Protein AF-D7MYC4-F1 (afdb_monomer_lite)

Radius of gyration: 18.47 Å; chains: 1; bounding box: 38×37×48 Å

pLDDT: mean 86.88, std 13.51, range [48.06, 98.62]

Structure (mmCIF, N/CA/C/O backbone):
data_AF-D7MYC4-F1
#
_entry.id   AF-D7MYC4-F1
#
loop_
_atom_site.group_PDB
_atom_site.id
_atom_site.type_symbol
_atom_site.label_atom_id
_atom_site.label_alt_id
_atom_site.label_comp_id
_atom_site.label_asym_id
_atom_site.label_entity_id
_atom_site.label_seq_id
_atom_site.pdbx_PDB_ins_code
_atom_site.Cartn_x
_atom_site.Cartn_y
_atom_site.Cartn_z
_atom_site.occupancy
_atom_site.B_iso_or_equiv
_atom_site.auth_seq_id
_atom_site.auth_comp_id
_atom_site.auth_asym_id
_atom_site.auth_atom_id
_atom_site.pdbx_PDB_model_num
ATOM 1 N N . MET A 1 1 ? 6.677 -5.898 -6.910 1.00 75.00 1 MET A N 1
ATOM 2 C CA . MET A 1 1 ? 7.444 -5.888 -8.179 1.00 75.00 1 MET A CA 1
ATOM 3 C C . MET A 1 1 ? 8.631 -4.966 -8.037 1.00 75.00 1 MET A C 1
ATOM 5 O O . MET A 1 1 ? 8.446 -3.902 -7.463 1.00 75.00 1 MET A O 1
ATOM 9 N N . THR A 1 2 ? 9.804 -5.373 -8.510 1.00 82.50 2 THR A N 1
ATOM 10 C CA . THR A 1 2 ? 11.066 -4.617 -8.425 1.00 82.50 2 THR A CA 1
ATOM 11 C C . THR A 1 2 ? 11.301 -3.872 -9.743 1.00 82.50 2 THR A C 1
ATOM 13 O O . THR A 1 2 ? 10.980 -4.454 -10.781 1.00 82.50 2 THR A O 1
ATOM 16 N N . PRO A 1 3 ? 11.818 -2.630 -9.739 1.00 86.38 3 PRO A N 1
ATOM 17 C CA . PRO A 1 3 ? 12.208 -1.959 -10.980 1.00 86.38 3 PRO A CA 1
ATOM 18 C C . PRO A 1 3 ? 13.280 -2.745 -11.755 1.00 86.38 3 PRO A C 1
ATOM 20 O O . PRO A 1 3 ? 13.953 -3.603 -11.172 1.00 86.38 3 PRO A O 1
ATOM 23 N N . PHE A 1 4 ? 13.427 -2.465 -13.049 1.00 86.94 4 PHE A N 1
ATOM 24 C CA . PHE A 1 4 ? 14.512 -2.978 -13.889 1.00 86.94 4 PHE A CA 1
ATOM 25 C C . PHE A 1 4 ? 15.838 -2.307 -13.542 1.00 86.94 4 PHE A C 1
ATOM 27 O O . PHE A 1 4 ? 16.811 -2.993 -13.229 1.00 86.94 4 PHE A O 1
ATOM 34 N N . SER A 1 5 ? 15.870 -0.970 -13.536 1.00 80.50 5 SER A N 1
ATOM 35 C CA . SER A 1 5 ? 17.063 -0.200 -13.184 1.00 80.50 5 SER A CA 1
ATOM 36 C C . SER A 1 5 ? 16.707 0.954 -12.249 1.00 80.50 5 SER A C 1
ATOM 38 O O . SER A 1 5 ? 16.047 1.906 -12.666 1.00 80.50 5 SER A O 1
ATOM 40 N N . PRO A 1 6 ? 17.205 0.950 -10.998 1.00 67.44 6 PRO A N 1
ATOM 41 C CA . PRO A 1 6 ? 17.008 2.063 -10.069 1.00 67.44 6 PRO A CA 1
ATOM 42 C C . PRO A 1 6 ? 17.530 3.409 -10.596 1.00 67.44 6 PRO A C 1
ATOM 44 O O . PRO A 1 6 ? 17.078 4.455 -10.143 1.00 67.44 6 PRO A O 1
ATOM 47 N N . ASN A 1 7 ? 18.465 3.379 -11.553 1.00 76.19 7 ASN A N 1
ATOM 48 C CA . ASN A 1 7 ? 19.154 4.560 -12.073 1.00 76.19 7 ASN A CA 1
ATOM 49 C C . ASN A 1 7 ? 18.641 4.993 -13.459 1.00 76.19 7 ASN A C 1
ATOM 51 O O . ASN A 1 7 ? 19.248 5.862 -14.080 1.00 76.19 7 ASN A O 1
ATOM 55 N N . GLY A 1 8 ? 17.572 4.372 -13.978 1.00 75.06 8 GLY A N 1
ATOM 56 C CA . GLY A 1 8 ? 17.022 4.695 -15.302 1.00 75.06 8 GLY A CA 1
ATOM 57 C C . GLY A 1 8 ? 17.926 4.296 -16.473 1.00 75.06 8 GLY A C 1
ATOM 58 O O . GLY A 1 8 ? 17.820 4.850 -17.563 1.00 75.06 8 GLY A O 1
ATOM 59 N N . SER A 1 9 ? 18.834 3.342 -16.259 1.00 86.25 9 SER A N 1
ATOM 60 C CA . SER A 1 9 ? 19.741 2.835 -17.297 1.00 86.25 9 SER A CA 1
ATOM 61 C C . SER A 1 9 ? 19.119 1.731 -18.165 1.00 86.25 9 SER A C 1
ATOM 63 O O . SER A 1 9 ? 19.858 1.017 -18.841 1.00 86.25 9 SER A O 1
ATOM 65 N N . GLY A 1 10 ? 17.800 1.527 -18.084 1.00 86.56 10 GLY A N 1
ATOM 66 C CA . GLY A 1 10 ? 17.078 0.533 -18.874 1.00 86.56 10 GLY A CA 1
ATOM 67 C C . GLY A 1 10 ? 16.797 1.004 -20.301 1.00 86.56 10 GLY A C 1
ATOM 68 O O . GLY A 1 10 ? 17.034 2.158 -20.671 1.00 86.56 10 GLY A O 1
ATOM 69 N N . SER A 1 11 ? 16.257 0.102 -21.111 1.00 90.81 11 SER A N 1
ATOM 70 C CA . SER A 1 11 ? 15.655 0.406 -22.407 1.00 90.81 11 SER A CA 1
ATOM 71 C C . SER A 1 11 ? 14.406 1.297 -22.253 1.00 90.81 11 SER A C 1
ATOM 73 O O . SER A 1 11 ? 13.832 1.393 -21.164 1.00 90.81 11 SER A O 1
ATOM 75 N N . PRO A 1 12 ? 13.930 1.961 -23.325 1.00 89.25 12 PRO A N 1
ATOM 76 C CA . PRO A 1 12 ? 12.744 2.815 -23.236 1.00 89.25 12 PRO A CA 1
ATOM 77 C C . PRO A 1 12 ? 11.482 2.116 -22.678 1.00 89.25 12 PRO A C 1
ATOM 79 O O . PRO A 1 12 ? 10.819 2.725 -21.835 1.00 89.25 12 PRO A O 1
ATOM 82 N N . PRO A 1 13 ? 11.146 0.862 -23.060 1.00 90.19 13 PRO A N 1
ATOM 83 C CA . PRO A 1 13 ? 10.037 0.121 -22.448 1.00 90.19 13 PRO A CA 1
ATOM 84 C C . PRO A 1 13 ? 10.229 -0.144 -20.948 1.00 90.19 13 PRO A C 1
ATOM 86 O O . PRO A 1 13 ? 9.288 0.012 -20.171 1.00 90.19 13 PRO A O 1
ATOM 89 N N . GLU A 1 14 ? 11.446 -0.494 -20.527 1.00 91.94 14 GLU A N 1
ATOM 90 C CA . GLU A 1 14 ? 11.771 -0.762 -19.119 1.00 91.94 14 GLU A CA 1
ATOM 91 C C . GLU A 1 14 ? 11.681 0.509 -18.268 1.00 91.94 14 GLU A C 1
ATOM 93 O O . GLU A 1 14 ? 11.058 0.498 -17.210 1.00 91.94 14 GLU A O 1
ATOM 98 N N . ASN A 1 15 ? 12.224 1.631 -18.750 1.00 90.69 15 ASN A N 1
ATOM 99 C CA . ASN A 1 15 ? 12.150 2.913 -18.043 1.00 90.69 15 ASN A CA 1
ATOM 100 C C . ASN A 1 15 ? 10.702 3.418 -17.926 1.00 90.69 15 ASN A C 1
ATOM 102 O O . ASN A 1 15 ? 10.316 3.983 -16.901 1.00 90.69 15 ASN A O 1
ATOM 106 N N . LEU A 1 16 ? 9.882 3.198 -18.959 1.00 90.81 16 LEU A N 1
ATOM 107 C CA . LEU A 1 16 ? 8.452 3.504 -18.928 1.00 90.81 16 LEU A CA 1
ATOM 108 C C . LEU A 1 16 ? 7.722 2.650 -17.883 1.00 90.81 16 LEU A C 1
ATOM 110 O O . LEU A 1 16 ? 6.936 3.177 -17.091 1.00 90.81 16 LEU A O 1
ATOM 114 N N . PHE A 1 17 ? 8.003 1.346 -17.861 1.00 91.81 17 PHE A N 1
ATOM 115 C CA . PHE A 1 17 ? 7.477 0.434 -16.852 1.00 91.81 17 PHE A CA 1
ATOM 116 C C . PHE A 1 17 ? 7.885 0.865 -15.438 1.00 91.81 17 PHE A C 1
ATOM 118 O O . PHE A 1 17 ? 7.022 0.993 -14.568 1.00 91.81 17 PHE A O 1
ATOM 125 N N . ASP A 1 18 ? 9.169 1.151 -15.214 1.00 92.31 18 ASP A N 1
ATOM 126 C CA . ASP A 1 18 ? 9.695 1.580 -13.918 1.00 92.31 18 ASP A CA 1
ATOM 127 C C . ASP A 1 18 ? 9.042 2.886 -13.454 1.00 92.31 18 ASP A C 1
ATOM 129 O O . ASP A 1 18 ? 8.609 2.981 -12.304 1.00 92.31 18 ASP A O 1
ATOM 133 N N . GLY A 1 19 ? 8.867 3.864 -14.347 1.00 90.81 19 GLY A N 1
ATOM 134 C CA . GLY A 1 19 ? 8.158 5.108 -14.040 1.00 90.81 19 GLY A CA 1
ATOM 135 C C . GLY A 1 19 ? 6.706 4.877 -13.604 1.00 90.81 19 GLY A C 1
ATOM 136 O O . GLY A 1 19 ? 6.257 5.429 -12.594 1.00 90.81 19 GLY A O 1
ATOM 137 N N . MET A 1 20 ? 5.973 4.014 -14.313 1.00 91.06 20 MET A N 1
ATOM 138 C CA . MET A 1 20 ? 4.590 3.662 -13.963 1.00 91.06 20 MET A CA 1
ATOM 139 C C . MET A 1 20 ? 4.507 2.871 -12.653 1.00 91.06 20 MET A C 1
ATOM 141 O O . MET A 1 20 ? 3.629 3.131 -11.825 1.00 91.06 20 MET A O 1
ATOM 145 N N . LEU A 1 21 ? 5.449 1.954 -12.427 1.00 91.31 21 LEU A N 1
ATOM 146 C CA . LEU A 1 21 ? 5.579 1.213 -11.177 1.00 91.31 21 LEU A CA 1
ATOM 147 C C . LEU A 1 21 ? 5.822 2.163 -9.999 1.00 91.31 21 LEU A C 1
ATOM 149 O O . LEU A 1 21 ? 5.165 2.024 -8.966 1.00 91.31 21 LEU A O 1
ATOM 153 N N . MET A 1 22 ? 6.729 3.132 -10.139 1.00 90.31 22 MET A N 1
ATOM 154 C CA . MET A 1 22 ? 7.016 4.107 -9.082 1.00 90.31 22 MET A CA 1
ATOM 155 C C . MET A 1 22 ? 5.823 5.017 -8.804 1.00 90.31 22 MET A C 1
ATOM 157 O O . MET A 1 22 ? 5.504 5.255 -7.640 1.00 90.31 22 MET A O 1
ATOM 161 N N . LYS A 1 23 ? 5.095 5.445 -9.842 1.00 91.62 23 LYS A N 1
ATOM 162 C CA . LYS A 1 23 ? 3.849 6.204 -9.673 1.00 91.62 23 LYS A CA 1
ATOM 163 C C . LYS A 1 23 ? 2.808 5.415 -8.873 1.00 91.62 23 LYS A C 1
ATOM 165 O O . LYS A 1 23 ? 2.235 5.949 -7.928 1.00 91.62 23 LYS A O 1
ATOM 170 N N . GLY A 1 24 ? 2.595 4.141 -9.210 1.00 92.06 24 GLY A N 1
ATOM 171 C CA . GLY A 1 24 ? 1.684 3.269 -8.462 1.00 92.06 24 GLY A CA 1
ATOM 172 C C . GLY A 1 24 ? 2.139 3.046 -7.017 1.00 92.06 24 GLY A C 1
ATOM 173 O O . GLY A 1 24 ? 1.338 3.151 -6.090 1.00 92.06 24 GLY A O 1
ATOM 174 N N . ARG A 1 25 ? 3.439 2.804 -6.806 1.00 91.81 25 ARG A N 1
ATOM 175 C CA . ARG A 1 25 ? 4.027 2.660 -5.467 1.00 91.81 25 ARG A CA 1
ATOM 176 C C . ARG A 1 25 ? 3.829 3.906 -4.610 1.00 91.81 25 ARG A C 1
ATOM 178 O O . ARG A 1 25 ? 3.490 3.752 -3.445 1.00 91.81 25 ARG A O 1
ATOM 185 N N . SER A 1 26 ? 3.996 5.104 -5.173 1.00 91.12 26 SER A N 1
ATOM 186 C CA . SER A 1 26 ? 3.814 6.364 -4.440 1.00 91.12 26 SER A CA 1
ATOM 187 C C . SER A 1 26 ? 2.420 6.456 -3.818 1.00 91.12 26 SER A C 1
ATOM 189 O O . SER A 1 26 ? 2.307 6.744 -2.632 1.00 91.12 26 SER A O 1
ATOM 191 N N . VAL A 1 27 ? 1.375 6.126 -4.585 1.00 93.88 27 VAL A N 1
ATOM 192 C CA . VAL A 1 27 ? -0.019 6.137 -4.103 1.00 93.88 27 VAL A CA 1
ATOM 193 C C . VAL A 1 27 ? -0.224 5.125 -2.972 1.00 93.88 27 VAL A C 1
ATOM 195 O O . VAL A 1 27 ? -0.883 5.417 -1.978 1.00 93.88 27 VAL A O 1
ATOM 198 N N . VAL A 1 28 ? 0.357 3.929 -3.100 1.00 93.44 28 VAL A N 1
ATOM 199 C CA . VAL A 1 28 ? 0.247 2.882 -2.071 1.00 93.44 28 VAL A CA 1
ATOM 200 C C . VAL A 1 28 ? 0.969 3.286 -0.784 1.00 93.44 28 VAL A C 1
ATOM 202 O O . VAL A 1 28 ? 0.420 3.107 0.300 1.00 93.44 28 VAL A O 1
ATOM 205 N N . VAL A 1 29 ? 2.179 3.841 -0.890 1.00 92.50 29 VAL A N 1
ATOM 206 C CA . VAL A 1 29 ? 2.961 4.319 0.262 1.00 92.50 29 VAL A CA 1
ATOM 207 C C . VAL A 1 29 ? 2.214 5.429 0.994 1.00 92.50 29 VAL A C 1
ATOM 209 O O . VAL A 1 29 ? 2.098 5.381 2.216 1.00 92.50 29 VAL A O 1
ATOM 212 N N . GLU A 1 30 ? 1.649 6.383 0.257 1.00 93.69 30 GLU A N 1
ATOM 213 C CA . GLU A 1 30 ? 0.839 7.464 0.817 1.00 93.69 30 GLU A CA 1
ATOM 214 C C . GLU A 1 30 ? -0.403 6.932 1.549 1.00 93.69 30 GLU A C 1
ATOM 216 O O . GLU A 1 30 ? -0.634 7.280 2.708 1.00 93.69 30 GLU A O 1
ATOM 221 N N . ALA A 1 31 ? -1.148 6.008 0.934 1.00 94.94 31 ALA A N 1
ATOM 222 C CA . ALA A 1 31 ? -2.319 5.388 1.554 1.00 94.94 31 ALA A CA 1
ATOM 223 C C . ALA A 1 31 ? -1.971 4.624 2.846 1.00 94.94 31 ALA A C 1
ATOM 225 O O . ALA A 1 31 ? -2.692 4.713 3.845 1.00 94.94 31 ALA A O 1
ATOM 226 N N . ILE A 1 32 ? -0.849 3.896 2.859 1.00 95.31 32 ILE A N 1
ATOM 227 C CA . ILE A 1 32 ? -0.352 3.214 4.063 1.00 95.31 32 ILE A CA 1
ATOM 228 C C . ILE A 1 32 ? 0.039 4.237 5.136 1.00 95.31 32 ILE A C 1
ATOM 230 O O . ILE A 1 32 ? -0.308 4.049 6.304 1.00 95.31 32 ILE A O 1
ATOM 234 N N . GLY A 1 33 ? 0.706 5.329 4.757 1.00 95.75 33 GLY A N 1
ATOM 235 C CA . GLY A 1 33 ? 1.064 6.416 5.668 1.00 95.75 33 GLY A CA 1
ATOM 236 C C . GLY A 1 33 ? -0.162 7.073 6.309 1.00 95.75 33 GLY A C 1
ATOM 237 O O . GLY A 1 33 ? -0.181 7.293 7.520 1.00 95.75 33 GLY A O 1
ATOM 238 N N . LEU A 1 34 ? -1.235 7.301 5.547 1.00 97.12 34 LEU A N 1
ATOM 239 C CA . LEU A 1 34 ? -2.510 7.803 6.079 1.00 97.12 34 LEU A CA 1
ATOM 240 C C . LEU A 1 34 ? -3.159 6.822 7.062 1.00 97.12 34 LEU A C 1
ATOM 242 O O . LEU A 1 34 ? -3.642 7.225 8.124 1.00 97.12 34 LEU A O 1
ATOM 246 N N . LEU A 1 35 ? -3.162 5.526 6.739 1.00 97.75 35 LEU A N 1
ATOM 247 C CA . LEU A 1 35 ? -3.684 4.495 7.635 1.00 97.75 35 LEU A CA 1
ATOM 248 C C . LEU A 1 35 ? -2.876 4.414 8.935 1.00 97.75 35 LEU A C 1
ATOM 250 O O . LEU A 1 35 ? -3.475 4.352 10.006 1.00 97.75 35 LEU A O 1
ATOM 254 N N . LYS A 1 36 ? -1.542 4.464 8.864 1.00 96.75 36 LYS A N 1
ATOM 255 C CA . LYS A 1 36 ? -0.655 4.482 10.039 1.00 96.75 36 LYS A CA 1
ATOM 256 C C . LYS A 1 36 ? -0.807 5.749 10.878 1.00 96.75 36 LYS A C 1
ATOM 258 O O . LYS A 1 36 ? -0.731 5.675 12.104 1.00 96.75 36 LYS A O 1
ATOM 263 N N . ALA A 1 37 ? -1.037 6.899 10.249 1.00 97.00 37 ALA A N 1
ATOM 264 C CA . ALA A 1 37 ? -1.305 8.147 10.955 1.00 97.00 37 ALA A CA 1
ATOM 265 C C . ALA A 1 37 ? -2.629 8.091 11.722 1.00 97.00 37 ALA A C 1
ATOM 267 O O . ALA A 1 37 ? -2.688 8.447 12.900 1.00 97.00 37 ALA A O 1
ATOM 268 N N . ARG A 1 38 ? -3.687 7.599 11.066 1.00 97.94 38 ARG A N 1
ATOM 269 C CA . ARG A 1 38 ? -5.024 7.491 11.660 1.00 97.94 38 ARG A CA 1
ATOM 270 C C . ARG A 1 38 ? -5.083 6.407 12.739 1.00 97.94 38 ARG A C 1
ATOM 272 O O . ARG A 1 38 ? -5.678 6.612 13.794 1.00 97.94 38 ARG A O 1
ATOM 279 N N . TRP A 1 39 ? -4.450 5.262 12.492 1.00 97.75 39 TRP A N 1
ATOM 280 C CA . TRP A 1 39 ? -4.526 4.071 13.333 1.00 97.75 39 TRP A CA 1
ATOM 281 C C . TRP A 1 39 ? -3.137 3.686 13.847 1.00 97.75 39 TRP A C 1
ATOM 283 O O . TRP A 1 39 ? -2.421 2.906 13.221 1.00 97.75 39 TRP A O 1
ATOM 293 N N . LYS A 1 40 ? -2.769 4.172 15.039 1.00 95.69 40 LYS A N 1
ATOM 294 C CA . LYS A 1 40 ? -1.448 3.909 15.649 1.00 95.69 40 LYS A CA 1
ATOM 295 C C . LYS A 1 40 ? -1.110 2.419 15.810 1.00 95.69 40 LYS A C 1
ATOM 297 O O . LYS A 1 40 ? 0.063 2.066 15.813 1.00 95.69 40 LYS A O 1
ATOM 302 N N . ILE A 1 41 ? -2.112 1.535 15.872 1.00 96.31 41 ILE A N 1
ATOM 303 C CA . ILE A 1 41 ? -1.908 0.074 15.867 1.00 96.31 41 ILE A CA 1
ATOM 304 C C . ILE A 1 41 ? -1.172 -0.421 14.611 1.00 96.31 41 ILE A C 1
ATOM 306 O O . ILE A 1 41 ? -0.506 -1.445 14.657 1.00 96.31 41 ILE A O 1
ATOM 310 N N . LEU A 1 42 ? -1.249 0.305 13.494 1.00 96.31 42 LEU A N 1
ATOM 311 C CA . LEU A 1 42 ? -0.537 -0.038 12.262 1.00 96.31 42 LEU A CA 1
ATOM 312 C C . LEU A 1 42 ? 0.914 0.464 12.242 1.00 96.31 42 LEU A C 1
ATOM 314 O O . LEU A 1 42 ? 1.684 0.030 11.389 1.00 96.31 42 LEU A O 1
ATOM 318 N N . GLN A 1 43 ? 1.305 1.355 13.161 1.00 94.50 43 GLN A N 1
ATOM 319 C CA . GLN A 1 43 ? 2.708 1.764 13.329 1.00 94.50 43 GLN A CA 1
ATOM 320 C C . GLN A 1 43 ? 3.523 0.666 14.023 1.00 94.50 43 GLN A C 1
ATOM 322 O O . GLN A 1 43 ? 4.700 0.488 13.734 1.00 94.50 43 GLN A O 1
ATOM 327 N N . SER A 1 44 ? 2.883 -0.096 14.914 1.00 92.88 44 SER A N 1
ATOM 328 C CA . SER A 1 44 ? 3.448 -1.290 15.542 1.00 92.88 44 SER A CA 1
ATOM 329 C C . SER A 1 44 ? 2.348 -2.335 15.701 1.00 92.88 44 SER A C 1
ATOM 331 O O . SER A 1 44 ? 1.585 -2.321 16.672 1.00 92.88 44 SER A O 1
ATOM 333 N N . LEU A 1 45 ? 2.240 -3.218 14.703 1.00 94.25 45 LEU A N 1
ATOM 334 C CA . LEU A 1 45 ? 1.179 -4.220 14.605 1.00 94.25 45 LEU A CA 1
ATOM 335 C C . LEU A 1 45 ? 1.440 -5.395 15.555 1.00 94.25 45 LEU A C 1
ATOM 337 O O . LEU A 1 45 ? 1.745 -6.511 15.142 1.00 94.25 45 LEU A O 1
ATOM 341 N N . ASN A 1 46 ? 1.319 -5.129 16.854 1.00 93.50 46 ASN A N 1
ATOM 342 C CA . ASN A 1 46 ? 1.531 -6.099 17.922 1.00 93.50 46 ASN A CA 1
ATOM 343 C C . ASN A 1 46 ? 0.280 -6.964 18.160 1.00 93.50 46 ASN A C 1
ATOM 345 O O . ASN A 1 46 ? -0.344 -6.921 19.221 1.00 93.50 46 ASN A O 1
ATOM 349 N N . VAL A 1 47 ? -0.116 -7.723 17.139 1.00 95.44 47 VAL A N 1
ATOM 350 C CA . VAL A 1 47 ? -1.193 -8.720 17.207 1.00 95.44 47 VAL A CA 1
ATOM 351 C C . VAL A 1 47 ? -0.656 -10.075 16.755 1.00 95.44 47 VAL A C 1
ATOM 353 O O . VAL A 1 47 ? 0.338 -10.150 16.035 1.00 95.44 47 VAL A O 1
ATOM 356 N N . GLY A 1 48 ? -1.316 -11.167 17.147 1.00 96.25 48 GLY A N 1
ATOM 357 C CA . GLY A 1 48 ? -0.964 -12.486 16.618 1.00 96.25 48 GLY A CA 1
ATOM 358 C C . GLY A 1 48 ? -1.036 -12.498 15.086 1.00 96.25 48 GLY A C 1
ATOM 359 O O . GLY A 1 48 ? -1.948 -11.906 14.513 1.00 96.25 48 GLY A O 1
ATOM 360 N N . VAL A 1 49 ? -0.107 -13.191 14.419 1.00 95.50 49 VAL A N 1
ATOM 361 C CA . VAL A 1 49 ? 0.004 -13.216 12.941 1.00 95.50 49 VAL A CA 1
ATOM 362 C C . VAL A 1 49 ? -1.322 -13.587 12.264 1.00 95.50 49 VAL A C 1
ATOM 364 O O . VAL A 1 49 ? -1.692 -12.996 11.255 1.00 95.50 49 VAL A O 1
ATOM 367 N N . ASN A 1 50 ? -2.092 -14.489 12.877 1.00 97.38 50 ASN A N 1
ATOM 368 C CA . ASN A 1 50 ? -3.406 -14.918 12.388 1.00 97.38 50 ASN A CA 1
ATOM 369 C C . ASN A 1 50 ? -4.506 -13.843 12.476 1.00 97.38 50 ASN A C 1
ATOM 371 O O . ASN A 1 50 ? -5.573 -14.036 11.899 1.00 97.38 50 ASN A O 1
ATOM 375 N N . HIS A 1 51 ? -4.266 -12.757 13.217 1.00 96.50 51 HIS A N 1
ATOM 376 C CA . HIS A 1 51 ? -5.172 -11.620 13.402 1.00 96.50 51 HIS A CA 1
ATOM 377 C C . HIS A 1 51 ? -4.715 -10.362 12.653 1.00 96.50 51 HIS A C 1
ATOM 379 O O . HIS A 1 51 ? -5.500 -9.428 12.492 1.00 96.50 51 HIS A O 1
ATOM 385 N N . ALA A 1 52 ? -3.458 -10.310 12.200 1.00 97.00 52 ALA A N 1
ATOM 386 C CA . ALA A 1 52 ? -2.916 -9.160 11.481 1.00 97.00 52 ALA A CA 1
ATOM 387 C C . ALA A 1 52 ? -3.751 -8.785 10.238 1.00 97.00 52 ALA A C 1
ATOM 389 O O . ALA A 1 52 ? -4.101 -7.607 10.117 1.00 97.00 52 ALA A O 1
ATOM 390 N N . PRO A 1 53 ? -4.166 -9.730 9.366 1.00 97.69 53 PRO A N 1
ATOM 391 C CA . PRO A 1 53 ? -5.001 -9.398 8.213 1.00 97.69 53 PRO A CA 1
ATOM 392 C C . PRO A 1 53 ? -6.339 -8.761 8.605 1.00 97.69 53 PRO A C 1
ATOM 394 O O . PRO A 1 53 ? -6.741 -7.756 8.024 1.00 97.69 53 PRO A O 1
ATOM 397 N N . GLN A 1 54 ? -7.018 -9.309 9.615 1.00 97.94 54 GLN A N 1
ATOM 398 C CA . GLN A 1 54 ? -8.320 -8.830 10.080 1.00 97.94 54 GLN A CA 1
ATOM 399 C C . GLN A 1 54 ? -8.201 -7.428 10.684 1.00 97.94 54 GLN A C 1
ATOM 401 O O . GLN A 1 54 ? -9.037 -6.573 10.400 1.00 97.94 54 GLN A O 1
ATOM 406 N N . THR A 1 55 ? -7.141 -7.168 11.456 1.00 98.0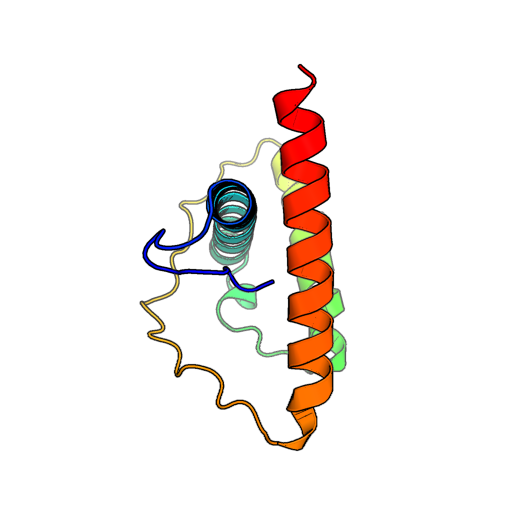6 55 THR A N 1
ATOM 407 C CA . THR A 1 55 ? -6.845 -5.834 11.997 1.00 98.06 55 THR A CA 1
ATOM 408 C C . THR A 1 55 ? -6.627 -4.815 10.879 1.00 98.06 55 THR A C 1
ATOM 410 O O . THR A 1 55 ? -7.219 -3.738 10.911 1.00 98.06 55 THR A O 1
ATOM 413 N N . ILE A 1 56 ? -5.837 -5.158 9.855 1.00 97.88 56 ILE A N 1
ATOM 414 C CA . ILE A 1 56 ? -5.585 -4.273 8.707 1.00 97.88 56 ILE A CA 1
ATOM 415 C C . ILE A 1 56 ? -6.890 -3.969 7.959 1.00 97.88 56 ILE A C 1
ATOM 417 O O . ILE A 1 56 ? -7.185 -2.808 7.681 1.00 97.88 56 ILE A O 1
ATOM 421 N N . VAL A 1 57 ? -7.706 -4.991 7.678 1.00 98.31 57 VAL A N 1
ATOM 422 C CA . VAL A 1 57 ? -9.000 -4.813 6.999 1.00 98.31 57 VAL A CA 1
ATOM 423 C C . VAL A 1 57 ? -9.937 -3.927 7.820 1.00 98.31 57 VAL A C 1
ATOM 425 O O . VAL A 1 57 ? -10.550 -3.017 7.261 1.00 98.31 57 VAL A O 1
ATOM 428 N N . ALA A 1 58 ? -10.020 -4.138 9.136 1.00 98.25 58 ALA A N 1
ATOM 429 C CA . ALA A 1 58 ? -10.828 -3.301 10.018 1.00 98.25 58 ALA A CA 1
ATOM 430 C C . ALA A 1 58 ? -10.394 -1.827 9.947 1.00 98.25 58 ALA A C 1
ATOM 432 O O . ALA A 1 58 ? -11.239 -0.948 9.792 1.00 98.25 58 ALA A O 1
ATOM 433 N N . CYS A 1 59 ? -9.087 -1.549 9.964 1.00 98.31 59 CYS A N 1
ATOM 434 C CA . CYS A 1 59 ? -8.551 -0.199 9.791 1.00 98.31 59 CYS A CA 1
ATOM 435 C C . CYS A 1 59 ? -8.930 0.432 8.438 1.00 98.31 59 CYS A C 1
ATOM 437 O O . CYS A 1 59 ? -9.274 1.615 8.397 1.00 98.31 59 CYS A O 1
ATOM 439 N N . CYS A 1 60 ? -8.911 -0.330 7.341 1.00 98.31 60 CYS A N 1
ATOM 440 C CA . CYS A 1 60 ? -9.352 0.155 6.028 1.00 98.31 60 CYS A CA 1
ATOM 441 C C . CYS A 1 60 ? -10.851 0.490 6.013 1.00 98.31 60 CYS A C 1
ATOM 443 O O . CYS A 1 60 ? -11.246 1.549 5.530 1.00 98.31 60 CYS A O 1
ATOM 445 N N . VAL A 1 61 ? -11.694 -0.383 6.575 1.00 98.56 61 VAL A N 1
ATOM 446 C CA . VAL A 1 61 ? -13.146 -0.150 6.657 1.00 98.56 61 VAL A CA 1
ATOM 447 C C . VAL A 1 61 ? -13.447 1.091 7.497 1.00 98.56 61 VAL A C 1
ATOM 449 O O . VAL A 1 61 ? -14.203 1.957 7.061 1.00 98.56 61 VAL A O 1
ATOM 452 N N . LEU A 1 62 ? -12.816 1.219 8.666 1.00 98.44 62 LEU A N 1
ATOM 453 C CA . LEU A 1 62 ? -12.970 2.391 9.529 1.00 98.44 62 LEU A CA 1
ATOM 454 C C . LEU A 1 62 ? -12.475 3.672 8.846 1.00 98.44 62 LEU A C 1
ATOM 456 O O . LEU A 1 62 ? -13.116 4.711 8.969 1.00 98.44 62 LEU A O 1
ATOM 460 N N . HIS A 1 63 ? -11.379 3.608 8.084 1.00 98.00 63 HIS A N 1
ATOM 461 C CA . HIS A 1 63 ? -10.904 4.747 7.296 1.00 98.00 63 HIS A CA 1
ATOM 462 C C . HIS A 1 63 ? -11.959 5.195 6.279 1.00 98.00 63 HIS A C 1
ATOM 464 O O . HIS A 1 63 ? -12.263 6.382 6.202 1.00 98.00 63 HIS A O 1
ATOM 470 N N . ASN A 1 64 ? -12.564 4.257 5.546 1.00 98.00 64 ASN A N 1
ATOM 471 C CA . ASN A 1 64 ? -13.615 4.578 4.579 1.00 98.00 64 ASN A CA 1
ATOM 472 C C . ASN A 1 64 ? -14.830 5.234 5.252 1.00 98.00 64 ASN A C 1
ATOM 474 O O . ASN A 1 64 ? -15.396 6.178 4.706 1.00 98.00 64 ASN A O 1
ATOM 478 N N . LEU A 1 65 ? -15.207 4.780 6.452 1.00 98.62 65 LEU A N 1
ATOM 479 C CA . LEU A 1 65 ? -16.269 5.415 7.235 1.00 98.62 65 LEU A CA 1
ATOM 480 C C . LEU A 1 65 ? -15.906 6.855 7.628 1.00 98.62 65 LEU A C 1
ATOM 482 O O . LEU A 1 65 ? -16.743 7.743 7.479 1.00 98.62 65 LEU A O 1
ATOM 486 N N . CYS A 1 66 ? -14.664 7.113 8.052 1.00 98.19 66 CYS A N 1
ATOM 487 C CA . CYS A 1 66 ? -14.174 8.471 8.311 1.00 98.19 66 CYS A CA 1
ATOM 488 C C . CYS A 1 66 ? -14.239 9.363 7.059 1.00 98.19 66 CYS A C 1
ATOM 490 O O . CYS A 1 66 ? -14.670 10.508 7.158 1.00 98.19 66 CYS A O 1
ATOM 492 N N . GLN A 1 67 ? -13.870 8.841 5.883 1.00 97.31 67 GLN A N 1
ATOM 493 C CA . GLN A 1 67 ? -13.955 9.580 4.614 1.00 97.31 67 GLN A CA 1
ATOM 494 C C . GLN A 1 67 ? -15.408 9.950 4.273 1.00 97.31 67 GLN A C 1
ATOM 496 O O . GLN A 1 67 ? -15.696 11.093 3.923 1.00 97.31 67 GLN A O 1
ATOM 501 N N . ILE A 1 68 ? -16.349 9.011 4.439 1.00 98.38 68 ILE A N 1
ATOM 502 C CA . ILE A 1 68 ? -17.787 9.258 4.231 1.00 98.38 68 ILE A CA 1
ATOM 503 C C . ILE A 1 68 ? -18.309 10.319 5.209 1.00 98.38 68 ILE A C 1
ATOM 505 O O . ILE A 1 68 ? -19.054 11.215 4.809 1.00 98.38 68 ILE A O 1
ATOM 509 N N . ALA A 1 69 ? -17.891 10.243 6.473 1.00 98.38 69 ALA A N 1
ATOM 510 C CA . ALA A 1 69 ? -18.236 11.211 7.511 1.00 98.38 69 ALA A CA 1
ATOM 511 C C . ALA A 1 69 ? -17.527 12.570 7.348 1.00 98.38 69 ALA A C 1
ATOM 513 O O . ALA A 1 69 ? -17.856 13.509 8.067 1.00 98.38 69 ALA A O 1
ATOM 514 N N . ARG A 1 70 ? -16.600 12.696 6.385 1.00 97.88 70 ARG A N 1
ATOM 515 C CA . ARG A 1 70 ? -15.762 13.884 6.154 1.00 97.88 70 ARG A CA 1
ATOM 516 C C . ARG A 1 70 ? -14.942 14.285 7.379 1.00 97.88 70 ARG A C 1
ATOM 518 O O . ARG A 1 70 ? -14.702 15.468 7.615 1.00 97.88 70 ARG A O 1
ATOM 525 N N . GLU A 1 71 ? -14.508 13.291 8.145 1.00 98.06 7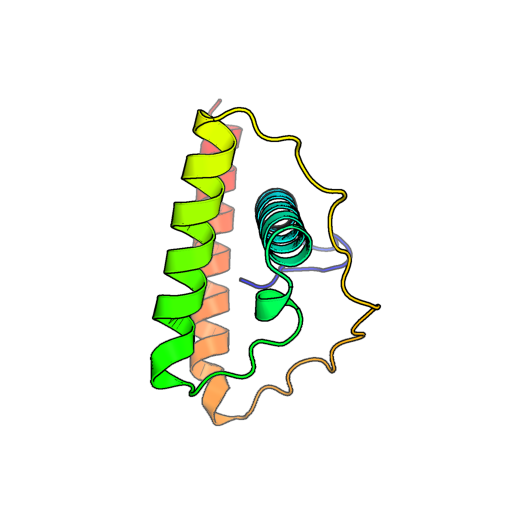1 GLU A N 1
ATOM 526 C CA . GLU A 1 71 ? -13.543 13.501 9.218 1.00 98.06 71 GLU A CA 1
ATOM 527 C C . GLU A 1 71 ? -12.237 14.055 8.636 1.00 98.06 71 GLU A C 1
ATOM 529 O O . GLU A 1 71 ? -11.823 13.626 7.551 1.00 98.06 71 GLU A O 1
ATOM 534 N N . PRO A 1 72 ? -11.553 14.971 9.342 1.00 97.12 72 PRO A N 1
ATOM 535 C CA . PRO A 1 72 ? -10.305 15.535 8.860 1.00 97.12 72 PRO A CA 1
ATOM 536 C C . PRO A 1 72 ? -9.274 14.437 8.570 1.00 97.12 72 PRO A C 1
ATOM 538 O O . PRO A 1 72 ? -9.187 13.400 9.249 1.00 97.12 72 PRO A O 1
ATOM 541 N N . GLU A 1 73 ? -8.496 14.661 7.516 1.00 95.62 73 GLU A N 1
ATOM 542 C CA . GLU A 1 73 ? -7.392 13.787 7.150 1.00 95.62 73 GLU A CA 1
ATOM 543 C C . GLU A 1 73 ? -6.185 14.074 8.053 1.00 95.62 73 GLU A C 1
ATOM 545 O O . GLU A 1 73 ? -5.821 15.240 8.223 1.00 95.62 73 GLU A O 1
ATOM 550 N N . PRO A 1 74 ? -5.589 13.051 8.695 1.00 96.56 74 PRO A N 1
ATOM 551 C CA . PRO A 1 74 ? -4.400 13.259 9.504 1.00 96.56 74 PRO A CA 1
ATOM 552 C C . PRO A 1 74 ? -3.189 13.573 8.625 1.00 96.56 74 PRO A C 1
ATOM 554 O O . PRO A 1 74 ? -3.134 13.208 7.452 1.00 96.56 74 PRO A O 1
ATOM 557 N N . GLU A 1 75 ? -2.173 14.182 9.230 1.00 95.88 75 GLU A N 1
ATOM 558 C CA . GLU A 1 75 ? -0.864 14.306 8.598 1.00 95.88 75 GLU A CA 1
ATOM 559 C C . GLU A 1 75 ? -0.280 12.915 8.309 1.00 95.88 75 GLU A C 1
ATOM 561 O O . GLU A 1 75 ? -0.298 12.035 9.171 1.00 95.88 75 GLU A O 1
ATOM 566 N N . ILE A 1 76 ? 0.227 12.715 7.089 1.00 95.25 76 ILE A N 1
ATOM 567 C CA . ILE A 1 76 ? 0.767 11.428 6.636 1.00 95.25 76 ILE A CA 1
ATOM 568 C C . ILE A 1 76 ? 1.907 10.986 7.556 1.00 95.25 76 ILE A C 1
ATOM 570 O O . ILE A 1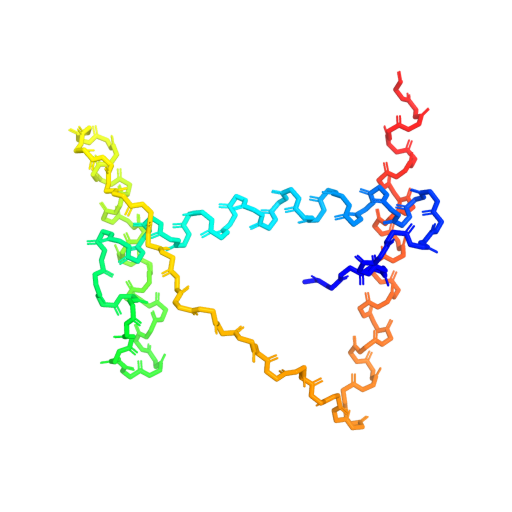 76 ? 2.907 11.688 7.721 1.00 95.25 76 ILE A O 1
ATOM 574 N N . TRP A 1 77 ? 1.789 9.770 8.091 1.00 94.81 77 TRP A N 1
ATOM 575 C CA . TRP A 1 77 ? 2.862 9.151 8.853 1.00 94.81 77 TRP A CA 1
ATOM 576 C C . TRP A 1 77 ? 3.977 8.715 7.909 1.00 94.81 77 TRP A C 1
ATOM 578 O O . TRP A 1 77 ? 3.753 7.923 6.990 1.00 94.81 77 TRP A O 1
ATOM 588 N N . LYS A 1 78 ? 5.184 9.214 8.167 1.00 90.50 78 LYS A N 1
ATOM 589 C CA . LYS A 1 78 ? 6.410 8.779 7.504 1.00 90.50 78 LYS A CA 1
ATOM 590 C C . LYS A 1 78 ? 7.134 7.859 8.465 1.00 90.50 78 LYS A C 1
ATOM 592 O O . LYS A 1 78 ? 7.487 8.281 9.566 1.00 90.50 78 LYS A O 1
ATOM 597 N N . ASP A 1 79 ? 7.318 6.608 8.063 1.00 82.88 79 ASP A N 1
ATOM 598 C CA . ASP A 1 79 ? 8.178 5.717 8.826 1.00 82.88 79 ASP A CA 1
ATOM 599 C C . ASP A 1 79 ? 9.587 6.336 8.904 1.00 82.88 79 ASP A C 1
ATOM 601 O O . ASP A 1 79 ? 10.025 6.968 7.936 1.00 82.88 79 ASP A O 1
ATOM 605 N N . PRO A 1 80 ? 10.284 6.213 10.048 1.00 80.81 80 PRO A N 1
ATOM 606 C CA . PRO A 1 80 ? 11.696 6.575 10.112 1.00 80.81 80 PRO A CA 1
ATOM 607 C C . PRO A 1 80 ? 12.440 5.808 9.016 1.00 80.81 80 PRO A C 1
ATOM 609 O O . PRO A 1 80 ? 12.070 4.667 8.751 1.00 80.81 80 PRO A O 1
ATOM 612 N N . ASP A 1 81 ? 13.441 6.430 8.379 1.00 65.88 81 ASP A N 1
ATOM 613 C CA . ASP A 1 81 ? 14.182 5.844 7.254 1.00 65.88 81 ASP A CA 1
ATOM 614 C C . ASP A 1 81 ? 14.677 4.429 7.596 1.00 65.88 81 ASP A C 1
ATOM 616 O O . ASP A 1 81 ? 15.753 4.227 8.163 1.00 65.88 81 ASP A O 1
ATOM 620 N N . GLU A 1 82 ? 13.889 3.418 7.234 1.00 54.78 82 GLU A N 1
ATOM 621 C CA . GLU A 1 82 ? 14.344 2.046 7.183 1.00 54.78 82 GLU A CA 1
ATOM 622 C C . GLU A 1 82 ? 15.186 1.956 5.919 1.00 54.78 82 GLU A C 1
ATOM 624 O O . GLU A 1 82 ? 14.692 1.665 4.827 1.00 54.78 82 GLU A O 1
ATOM 629 N N . ALA A 1 83 ? 16.485 2.223 6.054 1.00 48.72 83 ALA A N 1
ATOM 630 C CA . ALA A 1 83 ? 17.474 1.718 5.116 1.00 48.72 83 ALA A CA 1
ATOM 631 C C . ALA A 1 83 ? 17.429 0.183 5.201 1.00 48.72 83 ALA A C 1
ATOM 633 O O . ALA A 1 83 ? 18.232 -0.453 5.883 1.00 48.72 83 ALA A O 1
ATOM 634 N N . GLY A 1 84 ? 16.401 -0.406 4.586 1.00 48.06 84 GLY A N 1
ATOM 635 C CA . GLY A 1 84 ? 16.168 -1.834 4.579 1.00 48.06 84 GLY A CA 1
ATOM 636 C C . GLY A 1 84 ? 17.413 -2.520 4.048 1.00 48.06 84 GLY A C 1
ATOM 637 O O . GLY A 1 84 ? 18.003 -2.103 3.048 1.00 48.06 84 GLY A O 1
ATOM 638 N N . THR A 1 85 ? 17.839 -3.578 4.728 1.00 48.44 85 THR A N 1
ATOM 639 C CA . THR A 1 85 ? 18.883 -4.438 4.180 1.00 48.44 85 THR A CA 1
ATOM 640 C C . 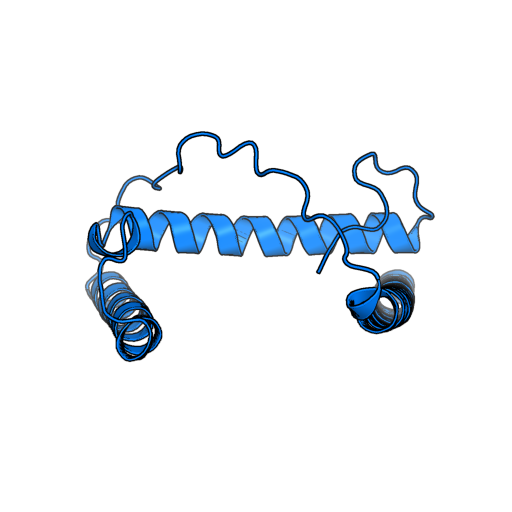THR A 1 85 ? 18.347 -5.011 2.868 1.00 48.44 85 THR A C 1
ATOM 642 O O . THR A 1 85 ? 17.223 -5.521 2.857 1.00 48.44 85 THR A O 1
ATOM 645 N N . PRO A 1 86 ? 19.089 -4.931 1.747 1.00 54.28 86 PRO A N 1
ATOM 646 C CA . PRO A 1 86 ? 18.642 -5.565 0.519 1.00 54.28 86 PRO A CA 1
ATOM 647 C C . PRO A 1 86 ? 18.419 -7.049 0.812 1.00 54.28 86 PRO A C 1
ATOM 649 O O . PRO A 1 86 ? 19.294 -7.711 1.380 1.00 54.28 86 PRO A O 1
ATOM 652 N N . ALA A 1 87 ? 17.228 -7.547 0.474 1.00 56.19 87 ALA A N 1
ATOM 653 C CA . ALA A 1 87 ? 16.885 -8.948 0.651 1.00 56.19 87 ALA A CA 1
ATOM 654 C C . ALA A 1 87 ? 17.967 -9.804 -0.027 1.00 56.19 87 ALA A C 1
ATOM 656 O O . ALA A 1 87 ? 18.211 -9.677 -1.229 1.00 56.19 87 ALA A O 1
ATOM 657 N N . ARG A 1 88 ? 18.666 -10.633 0.756 1.00 55.72 88 ARG A N 1
ATOM 658 C CA . ARG A 1 88 ? 19.633 -11.587 0.211 1.00 55.72 88 ARG A CA 1
ATOM 659 C C . ARG A 1 88 ? 18.835 -12.680 -0.484 1.00 55.72 88 ARG A C 1
ATOM 661 O O . ARG A 1 88 ? 18.147 -13.432 0.195 1.00 55.72 88 ARG A O 1
ATOM 668 N N . VAL A 1 89 ? 18.928 -12.744 -1.810 1.00 58.53 89 VAL A N 1
ATOM 669 C CA . VAL A 1 89 ? 18.286 -13.803 -2.597 1.00 58.53 89 VAL A CA 1
ATOM 670 C C . VAL A 1 89 ? 18.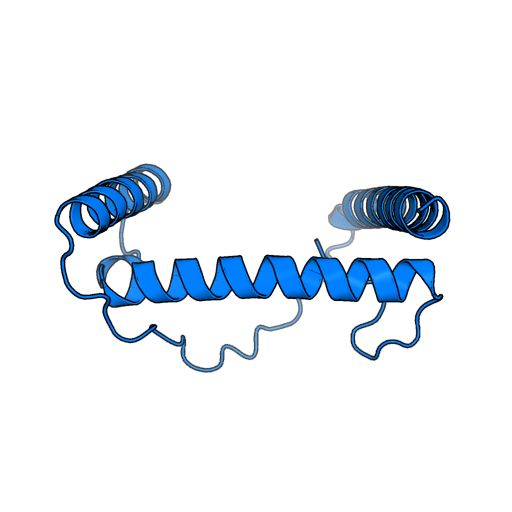930 -15.134 -2.213 1.00 58.53 89 VAL A C 1
ATOM 672 O O . VAL A 1 89 ? 20.126 -15.332 -2.436 1.00 58.53 89 VAL A O 1
ATOM 675 N N . LEU A 1 90 ? 18.157 -16.029 -1.602 1.00 63.03 90 LEU A N 1
ATOM 676 C CA . LEU A 1 90 ? 18.595 -17.397 -1.314 1.00 63.03 90 LEU A CA 1
ATOM 677 C C . LEU A 1 90 ? 18.609 -18.205 -2.623 1.00 63.03 90 LEU A C 1
ATOM 679 O O . LEU A 1 90 ? 17.801 -17.963 -3.517 1.00 63.03 90 LEU A O 1
ATOM 683 N N . GLU A 1 91 ? 19.489 -19.201 -2.767 1.00 58.91 91 GLU A N 1
ATOM 684 C CA . GLU A 1 91 ? 19.578 -20.009 -4.003 1.00 58.91 91 GLU A CA 1
ATOM 685 C C . GLU A 1 91 ? 18.255 -20.705 -4.380 1.00 58.91 91 GLU A C 1
ATOM 687 O O . GLU A 1 91 ? 17.966 -20.889 -5.563 1.00 58.91 91 GLU A O 1
ATOM 692 N N . SER A 1 92 ? 17.409 -21.018 -3.393 1.00 61.53 92 SER A N 1
ATOM 693 C CA . SER A 1 92 ? 16.055 -21.558 -3.579 1.00 61.53 92 SER A CA 1
ATOM 694 C C . SER A 1 92 ? 15.067 -20.572 -4.222 1.00 61.53 92 SER A C 1
ATOM 696 O O . SER A 1 92 ? 14.017 -20.982 -4.707 1.00 61.53 92 SER A O 1
ATOM 698 N N . GLU A 1 93 ? 15.382 -19.276 -4.251 1.00 62.69 93 GLU A N 1
ATOM 699 C CA . GLU A 1 93 ? 14.526 -18.208 -4.788 1.00 62.69 93 GLU A CA 1
ATOM 700 C C . GLU A 1 93 ? 14.846 -17.867 -6.249 1.00 62.69 93 GLU A C 1
ATOM 702 O O . GLU A 1 93 ? 14.169 -17.049 -6.876 1.00 62.69 93 GLU A O 1
ATOM 707 N N . ARG A 1 94 ? 15.852 -18.525 -6.835 1.00 64.94 94 ARG A N 1
ATOM 708 C CA . ARG A 1 94 ? 16.324 -18.250 -8.196 1.00 64.94 94 ARG A CA 1
ATOM 709 C C . ARG A 1 94 ? 15.236 -18.486 -9.250 1.00 64.94 94 ARG A C 1
ATOM 711 O O . ARG A 1 94 ? 15.129 -17.723 -10.202 1.00 64.94 94 ARG A O 1
ATOM 718 N N . GLN A 1 95 ? 14.376 -19.488 -9.056 1.00 67.88 95 GLN A N 1
ATOM 719 C CA . GLN A 1 95 ? 13.218 -19.724 -9.931 1.00 67.88 95 GLN A CA 1
ATOM 720 C C . GLN A 1 95 ? 12.184 -18.591 -9.852 1.00 67.88 95 GLN A C 1
ATOM 722 O O . GLN A 1 95 ? 11.683 -18.150 -10.886 1.00 67.88 95 GLN A O 1
ATOM 727 N N . PHE A 1 96 ? 11.902 -18.074 -8.652 1.00 66.12 96 PHE A N 1
ATOM 728 C CA . PHE A 1 96 ? 11.014 -16.920 -8.474 1.00 66.12 96 PHE A CA 1
ATOM 729 C C . PHE A 1 96 ? 11.607 -15.647 -9.081 1.00 66.12 96 PHE A C 1
ATOM 731 O O . PHE A 1 96 ? 10.871 -14.831 -9.637 1.00 66.12 96 PHE A O 1
ATOM 738 N N . TYR A 1 97 ? 12.932 -15.503 -9.025 1.00 70.69 97 TYR A N 1
ATOM 739 C CA . TYR A 1 97 ? 13.653 -14.414 -9.672 1.00 70.69 97 TYR A CA 1
ATOM 740 C C . TYR A 1 97 ? 13.468 -14.437 -11.198 1.00 70.69 97 TYR A C 1
ATOM 742 O O . TYR A 1 97 ? 13.019 -13.439 -11.762 1.00 70.69 97 TYR A O 1
ATOM 750 N N . TYR A 1 98 ? 13.710 -15.582 -11.850 1.00 71.94 98 TYR A N 1
ATOM 751 C CA . TYR A 1 98 ? 13.513 -15.731 -13.301 1.00 71.94 98 TYR A CA 1
ATOM 752 C C . TYR A 1 98 ? 12.051 -15.537 -13.718 1.00 71.94 98 TYR A C 1
ATOM 754 O O . TYR A 1 98 ? 11.764 -14.864 -14.709 1.00 71.94 98 TYR A O 1
ATOM 762 N N . TYR A 1 99 ? 11.104 -16.069 -12.938 1.00 79.19 99 TYR A N 1
ATOM 763 C CA . TYR A 1 99 ? 9.684 -15.838 -13.196 1.00 79.19 99 TYR A CA 1
ATOM 764 C C . TYR A 1 99 ? 9.338 -14.342 -13.120 1.00 79.19 99 TYR A C 1
ATOM 766 O O . TYR A 1 99 ? 8.714 -13.796 -14.030 1.00 79.19 99 TYR A O 1
ATOM 774 N N . GLY A 1 100 ? 9.803 -13.651 -12.075 1.00 83.00 100 GLY A N 1
ATOM 775 C CA . GLY A 1 100 ? 9.582 -12.217 -11.899 1.00 83.00 100 GLY A CA 1
ATOM 776 C C . GLY A 1 100 ? 10.230 -11.351 -12.982 1.00 83.00 100 GLY A C 1
ATOM 777 O O . GLY A 1 100 ? 9.709 -10.283 -13.298 1.00 83.00 100 GLY A O 1
ATOM 778 N N . GLU A 1 101 ? 11.351 -11.780 -13.557 1.00 84.19 101 GLU A N 1
ATOM 779 C CA . GLU A 1 101 ? 11.979 -11.139 -14.717 1.00 84.19 101 GLU A CA 1
ATOM 780 C C . GLU A 1 101 ? 11.117 -11.288 -15.976 1.00 84.19 101 GLU A C 1
ATOM 782 O O . GLU A 1 101 ? 10.723 -10.279 -16.557 1.00 84.19 101 GLU A O 1
ATOM 787 N N . SER A 1 102 ? 10.720 -12.516 -16.326 1.00 86.56 102 SER A N 1
ATOM 788 C CA . SER A 1 102 ? 9.886 -12.773 -17.512 1.00 86.56 102 SER A CA 1
ATOM 789 C C . SER A 1 102 ? 8.546 -12.027 -17.477 1.00 86.56 102 SER A C 1
ATOM 791 O O . SER A 1 102 ? 8.130 -11.434 -18.472 1.00 86.56 102 SER A O 1
ATOM 793 N N . LEU A 1 103 ? 7.896 -11.979 -16.309 1.00 89.19 103 LEU A N 1
ATOM 794 C CA . LEU A 1 103 ? 6.640 -11.256 -16.127 1.00 89.19 103 LEU A CA 1
ATOM 795 C C . LEU A 1 103 ? 6.829 -9.743 -16.282 1.00 89.19 103 LEU A C 1
ATOM 797 O O . LEU A 1 103 ? 6.002 -9.079 -16.902 1.00 89.19 103 LEU A O 1
ATOM 801 N N . ARG A 1 104 ? 7.907 -9.188 -15.715 1.00 89.88 104 ARG A N 1
ATOM 802 C CA . ARG A 1 104 ? 8.222 -7.762 -15.865 1.00 89.88 104 ARG A CA 1
ATOM 803 C C . ARG A 1 104 ? 8.485 -7.408 -17.321 1.00 89.88 104 ARG A C 1
ATOM 805 O O . ARG A 1 104 ? 7.962 -6.396 -17.774 1.00 89.88 104 ARG A O 1
ATOM 812 N N . GLN A 1 105 ? 9.223 -8.250 -18.042 1.00 91.31 105 GLN A N 1
ATOM 813 C CA . GLN A 1 105 ? 9.510 -8.052 -19.460 1.00 91.31 105 GLN A CA 1
ATOM 814 C C . GLN A 1 105 ? 8.222 -8.005 -20.294 1.00 91.31 105 GLN A C 1
ATOM 816 O O . GLN A 1 105 ? 7.986 -7.032 -21.007 1.00 91.31 105 GLN A O 1
ATOM 821 N N . ALA A 1 106 ? 7.334 -8.989 -20.122 1.00 92.06 106 ALA A N 1
ATOM 822 C CA . ALA A 1 106 ? 6.046 -9.023 -20.816 1.00 92.06 106 ALA A CA 1
ATOM 823 C C . ALA A 1 106 ? 5.168 -7.792 -20.511 1.00 92.06 106 ALA A C 1
ATOM 825 O O . ALA A 1 106 ? 4.522 -7.246 -21.404 1.00 92.06 106 ALA A O 1
ATOM 826 N N . LEU A 1 107 ? 5.158 -7.326 -19.256 1.00 92.25 107 LEU A N 1
ATOM 827 C CA . LEU A 1 107 ? 4.416 -6.124 -18.865 1.00 92.25 107 LEU A CA 1
ATOM 828 C C . LEU A 1 107 ? 5.016 -4.843 -19.455 1.00 92.25 107 LEU A C 1
ATOM 830 O O . LEU A 1 107 ? 4.264 -3.948 -19.834 1.00 92.25 107 LEU A O 1
ATOM 834 N N . ALA A 1 108 ? 6.345 -4.741 -19.530 1.00 93.00 108 ALA A N 1
ATOM 835 C CA . ALA A 1 108 ? 7.018 -3.601 -20.146 1.00 93.00 108 ALA A CA 1
ATOM 836 C C . ALA A 1 108 ? 6.700 -3.509 -21.646 1.00 93.00 108 ALA A C 1
ATOM 838 O O . ALA A 1 108 ? 6.390 -2.427 -22.146 1.00 93.00 108 ALA A O 1
ATOM 839 N N . GLU A 1 109 ? 6.707 -4.645 -22.344 1.00 92.94 109 GLU A N 1
ATOM 840 C CA . GLU A 1 109 ? 6.362 -4.735 -23.765 1.00 92.94 109 GLU A CA 1
ATOM 841 C C . GLU A 1 109 ? 4.895 -4.361 -24.033 1.00 92.94 109 GLU A C 1
ATOM 843 O O . GLU A 1 109 ? 4.638 -3.480 -24.856 1.00 92.94 109 GLU A O 1
ATOM 848 N N . ASP A 1 110 ? 3.937 -4.954 -23.307 1.00 93.19 110 ASP A N 1
ATOM 849 C CA . ASP A 1 110 ? 2.501 -4.638 -23.443 1.00 93.19 110 ASP A CA 1
ATOM 850 C C . ASP A 1 110 ? 2.218 -3.155 -23.151 1.00 93.19 110 ASP A C 1
ATOM 852 O O . ASP A 1 110 ? 1.519 -2.480 -23.912 1.00 93.19 110 ASP A O 1
ATOM 856 N N . LEU A 1 111 ? 2.812 -2.610 -22.084 1.00 91.50 111 LEU A N 1
ATOM 857 C CA . LEU A 1 111 ? 2.658 -1.201 -21.727 1.00 91.50 111 LEU A CA 1
ATOM 858 C C . LEU A 1 111 ? 3.190 -0.277 -22.830 1.00 91.50 111 LEU A C 1
ATOM 860 O O . LEU A 1 111 ? 2.535 0.707 -23.185 1.00 91.50 111 LEU A O 1
ATOM 864 N N . HIS A 1 112 ? 4.360 -0.596 -23.386 1.00 92.00 112 HIS A N 1
ATOM 865 C CA . HIS A 1 112 ? 4.966 0.188 -24.455 1.00 92.00 112 HIS A CA 1
ATOM 866 C C . HIS A 1 112 ? 4.134 0.136 -25.745 1.00 92.00 112 HIS A C 1
ATOM 868 O O . HIS A 1 112 ? 3.916 1.169 -26.382 1.00 92.00 112 HIS A O 1
ATOM 874 N N . GLN A 1 113 ? 3.588 -1.029 -26.101 1.00 91.38 113 GLN A N 1
ATOM 875 C CA . GLN A 1 113 ? 2.699 -1.189 -27.258 1.00 91.38 113 GLN A CA 1
ATOM 876 C C . GLN A 1 113 ? 1.397 -0.388 -27.110 1.00 91.38 113 GLN A C 1
ATOM 878 O O . GLN A 1 113 ? 0.970 0.295 -28.042 1.00 91.38 113 GLN A O 1
ATOM 883 N N . ARG A 1 114 ? 0.768 -0.409 -25.930 1.00 90.44 114 ARG A N 1
ATOM 884 C CA . ARG A 1 114 ? -0.491 0.321 -25.678 1.00 90.44 114 ARG A CA 1
ATOM 885 C C . ARG A 1 114 ? -0.342 1.836 -25.719 1.00 90.44 114 ARG A C 1
ATOM 887 O O . ARG A 1 114 ? -1.303 2.532 -26.034 1.00 90.44 114 ARG A O 1
ATOM 894 N N . LEU A 1 115 ? 0.826 2.346 -25.339 1.00 85.88 115 LEU A N 1
ATOM 895 C CA . LEU A 1 115 ? 1.085 3.784 -25.289 1.00 85.88 115 LEU A CA 1
ATOM 896 C C . LEU A 1 115 ? 1.683 4.328 -26.591 1.00 85.88 115 LEU A C 1
ATOM 898 O O . LEU A 1 115 ? 1.494 5.503 -26.870 1.00 85.88 115 LEU A O 1
ATOM 902 N N . SER A 1 116 ? 2.345 3.492 -27.396 1.00 82.31 116 SER A N 1
ATOM 903 C CA . SER A 1 116 ? 2.821 3.861 -28.742 1.00 82.31 116 SER A CA 1
ATOM 904 C C . SER A 1 116 ? 1.736 3.807 -29.823 1.00 82.31 116 SER A C 1
ATOM 906 O O . SER A 1 116 ? 1.910 4.386 -30.889 1.00 82.31 116 SER A O 1
ATOM 908 N N . SER A 1 117 ? 0.621 3.120 -29.560 1.00 76.81 117 SER A N 1
ATOM 909 C CA . SER A 1 117 ? -0.530 3.006 -30.470 1.00 76.81 117 SER A CA 1
ATOM 910 C C . SER A 1 117 ? -1.605 4.088 -30.276 1.00 76.81 117 SER A C 1
ATOM 912 O O . SER A 1 117 ? -2.635 4.045 -30.950 1.00 76.81 117 SER A O 1
ATOM 914 N N . ARG A 1 118 ? -1.386 5.041 -29.363 1.00 56.91 118 ARG A N 1
ATOM 915 C CA . ARG A 1 118 ? -2.248 6.207 -29.113 1.00 56.91 118 ARG A CA 1
ATOM 916 C C . ARG A 1 118 ? -1.633 7.470 -29.692 1.00 56.91 118 ARG A C 1
ATOM 918 O O . ARG A 1 118 ?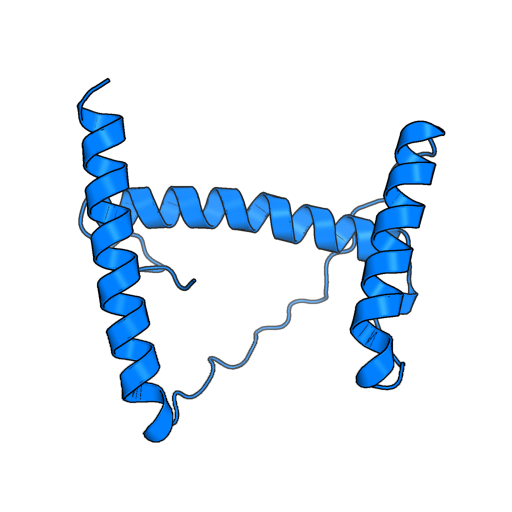 -2.430 8.316 -30.147 1.00 56.91 118 ARG A O 1
#

Secondary structure (DSSP, 8-state):
---S-TTS-S-HHHHHHHHHHHHHHHHHHHHHHHHHHH-GGGTS--S-GGGHHHHHHHHHHHHHHHHHTTPPPPPPPPPP---PPPP---GGGHHHHHHHHHHHHHHHHHHHHHHHT-

InterPro domains:
  IPR027806 Harbinger transposase-derived nuclease domain [PF13359] (11-64)

Foldseek 3Di:
DDQPDPVLPDDPLSSVLNVVVVVVVVVVLQVLQQLCQVDVCSVPVPDPPVCSVVVVVVSVVVVVVCVVVVPDGGDGHDDDDCPDDPPDQDPVCVVVVVVVVVVSVVVSVVVVVVVVVD

Sequence (118 aa):
MTPFSPNGSGSPPENLFDGMLMKGRSVVVEAIGLLKARWKILQSLNVGVNHAPQTIVACCVLHNLCQIAREPEPEIWKDPDEAGTPARVLESERQFYYYGESLRQALAEDLHQRLSSR

Organism: Arabidopsis lyrata subsp. lyrata (NCBI:txid81972)